Protein AF-A0AAW8VB30-F1 (afdb_monomer)

Sequence (115 aa):
MLYMADRTRLREKGYDTLRSKRYYMENMEMGSRIFDKCVEKTTRMGLLERVPVSGMYDYLWHMDSYNRLVGILAELGNPFSTRAFCHRMFDVEKRTVASVSDEEVSQWKERHRKV

Nearest PDB structures (foldseek):
  6j05-assembly1_A  TM=6.063E-01  e=3.904E-01  Acidithiobacillus ferrooxidans
  2rdp-assembly1_A-2  TM=4.663E-01  e=1.811E-01  Geobacillus stearothermophilus
  6j05-assembly1_B  TM=6.172E-01  e=1.317E+00  Acidithiobacillus ferrooxidans
  2xro-assembly1_E  TM=5.458E-01  e=1.934E+00  Pseudomonas putida
  8c0d-assembly2_E  TM=4.450E-01  e=1.236E+00  Homo sapiens

Solvent-accessible surface area (backbone atoms only — not comparable to full-atom values): 6447 Å² total; per-residue (Å²): 113,67,70,42,47,56,43,34,58,40,39,78,73,70,45,91,58,72,37,40,66,67,58,56,28,61,80,62,76,38,57,69,72,59,45,52,50,51,52,52,52,35,35,57,29,55,32,34,46,79,46,80,53,99,82,23,33,37,60,39,51,38,61,68,33,48,53,51,45,52,51,54,53,58,71,48,68,42,74,66,60,41,50,55,48,49,43,47,43,47,68,67,66,55,38,35,50,77,76,60,52,70,65,60,52,53,54,51,40,64,76,54,68,86,114

Mean predicted aligned error: 4.55 Å

Structure (mmCIF, N/CA/C/O backbone):
data_AF-A0AAW8VB30-F1
#
_entry.id   AF-A0AAW8VB30-F1
#
loop_
_atom_site.group_PDB
_atom_site.id
_atom_site.type_symbol
_atom_site.label_atom_id
_atom_site.label_alt_id
_atom_site.label_comp_id
_atom_site.label_asym_id
_atom_site.label_entity_id
_atom_site.label_seq_id
_atom_site.pdbx_PDB_ins_code
_atom_site.Cartn_x
_atom_site.Cartn_y
_atom_site.Cartn_z
_atom_site.occupancy
_atom_site.B_iso_or_equiv
_atom_site.auth_seq_id
_atom_site.auth_comp_id
_atom_site.auth_asym_id
_atom_site.auth_atom_id
_atom_site.pdbx_PDB_model_num
ATOM 1 N N . MET A 1 1 ? 9.400 6.194 -0.696 1.00 73.19 1 MET A N 1
ATOM 2 C CA . MET A 1 1 ? 8.336 5.486 -1.448 1.00 73.19 1 MET A CA 1
ATOM 3 C C . MET A 1 1 ? 7.692 6.341 -2.541 1.00 73.19 1 MET A C 1
ATOM 5 O O . MET A 1 1 ? 7.284 5.752 -3.528 1.00 73.19 1 MET A O 1
ATOM 9 N N . LEU A 1 2 ? 7.637 7.680 -2.414 1.00 75.56 2 LEU A N 1
ATOM 10 C CA . LEU A 1 2 ? 7.053 8.598 -3.416 1.00 75.56 2 LEU A CA 1
ATOM 11 C C . LEU A 1 2 ? 7.513 8.316 -4.858 1.00 75.56 2 LEU A C 1
ATOM 13 O O . LEU A 1 2 ? 6.684 8.193 -5.749 1.00 75.56 2 LEU A O 1
ATOM 17 N N . TYR A 1 3 ? 8.811 8.059 -5.041 1.00 82.44 3 TYR A N 1
ATOM 18 C CA . TYR A 1 3 ? 9.391 7.663 -6.326 1.00 82.44 3 TYR A CA 1
ATOM 19 C C . TYR A 1 3 ? 8.636 6.516 -7.030 1.00 82.44 3 TYR A C 1
ATOM 21 O O . TYR A 1 3 ? 8.376 6.580 -8.225 1.00 82.44 3 TYR A O 1
ATOM 29 N N . MET A 1 4 ? 8.243 5.463 -6.307 1.00 82.75 4 MET A N 1
ATOM 30 C CA . MET A 1 4 ? 7.510 4.333 -6.896 1.00 82.75 4 MET A CA 1
ATOM 31 C C . MET A 1 4 ? 6.058 4.691 -7.256 1.00 82.75 4 MET A C 1
ATOM 33 O O . MET A 1 4 ? 5.510 4.140 -8.212 1.00 82.75 4 MET A O 1
ATOM 37 N N . ALA A 1 5 ? 5.434 5.619 -6.526 1.00 81.56 5 ALA A N 1
ATOM 38 C CA . ALA A 1 5 ? 4.098 6.109 -6.861 1.00 81.56 5 ALA A CA 1
ATOM 39 C C . ALA A 1 5 ? 4.136 6.921 -8.168 1.00 81.56 5 ALA A C 1
ATOM 41 O O . ALA A 1 5 ? 3.327 6.686 -9.064 1.00 81.56 5 ALA A O 1
ATOM 42 N N . ASP A 1 6 ? 5.143 7.783 -8.339 1.00 84.31 6 ASP A N 1
ATOM 43 C CA . ASP A 1 6 ? 5.352 8.523 -9.592 1.00 84.31 6 ASP A CA 1
ATOM 44 C C . ASP A 1 6 ? 5.593 7.582 -10.780 1.00 84.31 6 ASP A C 1
ATOM 46 O O . ASP A 1 6 ? 5.079 7.803 -11.877 1.00 84.31 6 ASP A O 1
ATOM 50 N N . ARG A 1 7 ? 6.310 6.473 -10.558 1.00 83.94 7 ARG A N 1
ATOM 51 C CA . ARG A 1 7 ? 6.511 5.429 -11.575 1.00 83.94 7 ARG A CA 1
ATOM 52 C C . ARG A 1 7 ? 5.202 4.767 -11.985 1.00 83.94 7 ARG A C 1
ATOM 54 O O . ARG A 1 7 ? 4.992 4.569 -13.174 1.00 83.94 7 ARG A O 1
ATOM 61 N N . THR A 1 8 ? 4.300 4.497 -11.047 1.00 84.56 8 THR A N 1
ATOM 62 C CA . THR A 1 8 ? 2.981 3.933 -11.379 1.00 84.56 8 THR A CA 1
ATOM 63 C C . THR A 1 8 ? 2.215 4.862 -12.330 1.00 84.56 8 THR A C 1
ATOM 65 O O . THR A 1 8 ? 1.714 4.413 -13.358 1.00 84.56 8 THR A O 1
ATOM 68 N N . ARG A 1 9 ? 2.254 6.179 -12.084 1.00 84.19 9 ARG A N 1
ATOM 69 C CA . ARG A 1 9 ? 1.636 7.187 -12.968 1.00 84.19 9 ARG A CA 1
ATOM 70 C C . ARG A 1 9 ? 2.292 7.258 -14.349 1.00 84.19 9 ARG A C 1
ATOM 72 O O . ARG A 1 9 ? 1.622 7.544 -15.338 1.00 84.19 9 ARG A O 1
ATOM 79 N N . LEU A 1 10 ? 3.604 7.031 -14.442 1.00 87.19 10 LEU A N 1
ATOM 80 C CA . LEU A 1 10 ? 4.296 6.928 -15.733 1.00 87.19 10 LEU A CA 1
ATOM 81 C C . LEU A 1 10 ? 3.848 5.678 -16.499 1.00 87.19 10 LEU A C 1
ATOM 83 O O . LEU A 1 10 ? 3.576 5.758 -17.693 1.00 87.19 10 LEU A O 1
ATOM 87 N N . ARG A 1 11 ? 3.697 4.540 -15.822 1.00 86.62 11 ARG A N 1
ATOM 88 C CA . ARG A 1 11 ? 3.200 3.312 -16.451 1.00 86.62 11 ARG A CA 1
ATOM 89 C C . ARG A 1 11 ? 1.789 3.475 -17.010 1.00 86.62 11 ARG A C 1
ATOM 91 O O . ARG A 1 11 ? 1.536 3.057 -18.133 1.00 86.62 11 ARG A O 1
ATOM 98 N N . GLU A 1 12 ? 0.892 4.121 -16.265 1.00 87.00 12 GLU A N 1
ATOM 99 C CA . GLU A 1 12 ? -0.478 4.429 -16.717 1.00 87.00 12 GLU A CA 1
ATOM 100 C C . GLU A 1 12 ? -0.503 5.274 -18.000 1.00 87.00 12 GLU A C 1
ATOM 102 O O . GLU A 1 12 ? -1.431 5.173 -18.798 1.00 87.00 12 GLU A O 1
ATOM 107 N N . LYS A 1 13 ? 0.543 6.073 -18.235 1.00 90.00 13 LYS A N 1
ATOM 108 C CA . LYS A 1 13 ? 0.738 6.854 -19.465 1.00 90.00 13 LYS A CA 1
ATOM 109 C C . LYS A 1 13 ? 1.446 6.075 -20.586 1.00 90.00 13 LYS A C 1
ATOM 111 O O . LYS A 1 13 ? 1.767 6.663 -21.613 1.00 90.00 13 LYS A O 1
ATOM 116 N N . GLY A 1 14 ? 1.710 4.781 -20.399 1.00 88.94 14 GLY A N 1
ATOM 117 C CA . GLY A 1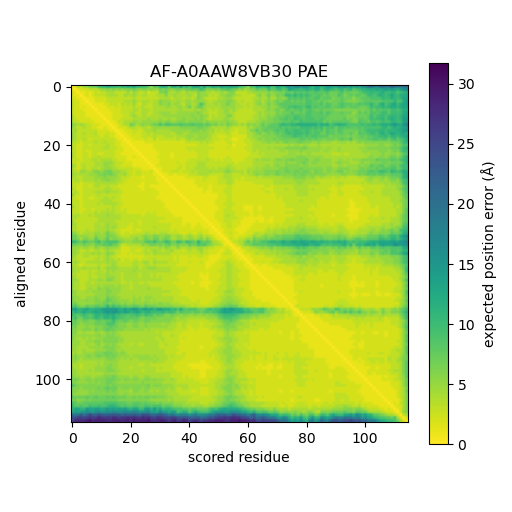 14 ? 2.339 3.902 -21.389 1.00 88.94 14 GLY A CA 1
ATOM 118 C C . GLY A 1 14 ? 3.871 3.929 -21.409 1.00 88.94 14 GLY A C 1
ATOM 119 O O . GLY A 1 14 ? 4.472 3.360 -22.318 1.00 88.94 14 GLY A O 1
ATOM 120 N N . TYR A 1 15 ? 4.527 4.574 -20.437 1.00 88.94 15 TYR A N 1
ATOM 121 C CA . TYR A 1 15 ? 5.990 4.564 -20.355 1.00 88.94 15 TYR A CA 1
ATOM 122 C C . TYR A 1 15 ? 6.509 3.223 -19.825 1.00 88.94 15 TYR A C 1
ATOM 124 O O . TYR A 1 15 ? 5.914 2.626 -18.929 1.00 88.94 15 TYR A O 1
ATOM 132 N N . ASP A 1 16 ? 7.676 2.792 -20.314 1.00 86.38 16 ASP A N 1
ATOM 133 C CA . ASP A 1 16 ? 8.363 1.615 -19.780 1.00 86.38 16 ASP A CA 1
ATOM 134 C C . ASP A 1 16 ? 8.923 1.880 -18.373 1.00 86.38 16 ASP A C 1
ATOM 136 O O . ASP A 1 16 ? 9.892 2.637 -18.171 1.00 86.38 16 ASP A O 1
ATOM 140 N N . THR A 1 17 ? 8.316 1.207 -17.391 1.00 88.75 17 THR A N 1
ATOM 141 C CA . THR A 1 17 ? 8.679 1.309 -15.983 1.00 88.75 17 THR A CA 1
ATOM 142 C C . THR A 1 17 ? 9.512 0.149 -15.440 1.00 88.75 17 THR A C 1
ATOM 144 O O . THR A 1 17 ? 9.901 0.193 -14.269 1.00 88.75 17 THR A O 1
ATOM 147 N N . LEU A 1 18 ? 9.905 -0.822 -16.265 1.00 90.38 18 LEU A N 1
ATOM 148 C CA . LEU A 1 18 ? 10.695 -1.964 -15.806 1.00 90.38 18 LEU A CA 1
ATOM 149 C C . LEU A 1 18 ? 12.113 -1.543 -15.440 1.00 90.38 18 LEU A C 1
ATOM 151 O O . LEU A 1 18 ? 12.866 -1.026 -16.268 1.00 90.38 18 LEU A O 1
ATOM 155 N N . ARG A 1 19 ? 12.515 -1.750 -14.184 1.00 91.31 19 ARG A N 1
ATOM 156 C CA . ARG A 1 19 ? 13.881 -1.437 -13.731 1.00 91.31 19 ARG A CA 1
ATOM 157 C C . ARG A 1 19 ? 14.421 -2.509 -12.803 1.00 91.31 19 ARG A C 1
ATOM 159 O O . ARG A 1 19 ? 13.678 -3.261 -12.180 1.00 91.31 19 ARG A O 1
ATOM 166 N N . SER A 1 20 ? 15.742 -2.574 -12.694 1.00 91.69 20 SER A N 1
ATOM 167 C CA . SER A 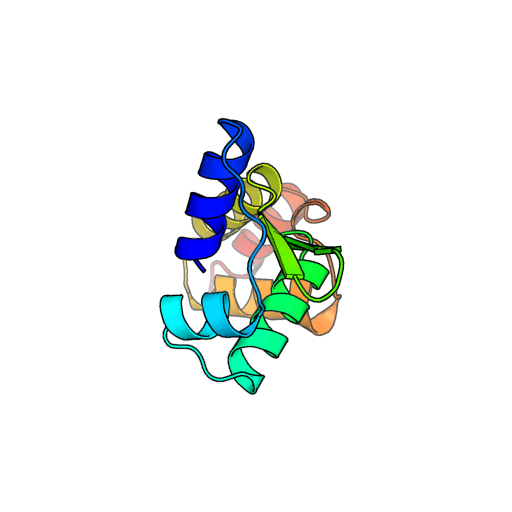1 20 ? 16.391 -3.479 -11.751 1.00 91.69 20 SER A CA 1
ATOM 168 C C . SER A 1 20 ? 16.124 -3.023 -10.316 1.00 91.69 20 SER A C 1
ATOM 170 O O . SER A 1 20 ? 15.937 -1.835 -10.045 1.00 91.69 20 SER A O 1
ATOM 172 N N . LYS A 1 21 ? 16.172 -3.952 -9.355 1.00 91.88 21 LYS A N 1
ATOM 173 C CA . LYS A 1 21 ? 16.094 -3.606 -7.925 1.00 91.88 21 LYS A CA 1
ATOM 174 C C . LYS A 1 21 ? 17.140 -2.551 -7.536 1.00 91.88 21 LYS A C 1
ATOM 176 O O . LYS A 1 21 ? 16.824 -1.621 -6.800 1.00 91.88 21 LYS A O 1
ATOM 181 N N . ARG A 1 22 ? 18.365 -2.680 -8.062 1.00 92.31 22 ARG A N 1
ATOM 182 C CA . ARG A 1 22 ? 19.467 -1.739 -7.821 1.00 92.31 22 ARG A CA 1
ATOM 183 C C . ARG A 1 22 ? 19.093 -0.314 -8.227 1.00 92.31 22 ARG A C 1
ATOM 185 O O . ARG A 1 22 ? 19.311 0.601 -7.4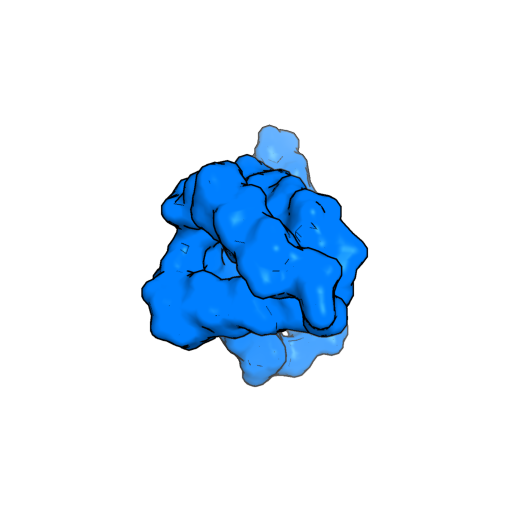47 1.00 92.31 22 ARG A O 1
ATOM 192 N N . TYR A 1 23 ? 18.457 -0.150 -9.384 1.00 91.56 23 TYR A N 1
ATOM 193 C CA . TYR A 1 23 ? 18.013 1.158 -9.854 1.00 91.56 23 TYR A CA 1
ATOM 194 C C . TYR A 1 23 ? 17.013 1.808 -8.886 1.00 91.56 23 TYR A C 1
ATOM 196 O O . TYR A 1 23 ? 17.155 2.981 -8.550 1.00 91.56 23 TYR A O 1
ATOM 204 N N . TYR A 1 24 ? 16.034 1.053 -8.377 1.00 90.06 24 TYR A N 1
ATOM 205 C CA . TYR A 1 24 ? 15.102 1.578 -7.372 1.00 90.06 24 TYR A CA 1
ATOM 206 C C . TYR A 1 24 ? 15.801 1.939 -6.060 1.00 90.06 24 TYR A C 1
ATOM 208 O O . TYR A 1 24 ? 15.503 2.977 -5.481 1.00 90.06 24 TYR A O 1
ATOM 216 N N . MET A 1 25 ? 16.733 1.103 -5.600 1.00 93.06 25 MET A N 1
ATOM 217 C CA . MET A 1 25 ? 17.506 1.375 -4.388 1.00 93.06 25 MET A CA 1
ATOM 218 C C . MET A 1 25 ? 18.323 2.666 -4.501 1.00 93.06 25 MET A C 1
ATOM 220 O O . MET A 1 25 ? 18.296 3.472 -3.577 1.00 93.06 25 MET A O 1
ATOM 224 N N . GLU A 1 26 ? 19.010 2.871 -5.627 1.00 92.38 26 GLU A N 1
ATOM 225 C CA . GLU A 1 26 ? 19.826 4.064 -5.887 1.00 92.38 26 GLU A CA 1
ATOM 226 C C . GLU A 1 26 ? 18.960 5.331 -5.951 1.00 92.38 26 GLU A C 1
ATOM 228 O O . GLU A 1 26 ? 19.248 6.295 -5.253 1.00 92.38 26 GLU A O 1
ATOM 233 N N . ASN A 1 27 ? 17.842 5.308 -6.690 1.00 90.75 27 ASN A N 1
ATOM 234 C CA . ASN A 1 27 ? 16.932 6.462 -6.802 1.00 90.75 27 ASN A CA 1
ATOM 235 C C . ASN A 1 27 ? 16.182 6.789 -5.500 1.00 90.75 27 ASN A C 1
ATOM 237 O O . ASN A 1 27 ? 15.612 7.868 -5.363 1.00 90.75 27 ASN A O 1
ATOM 241 N N . MET A 1 28 ? 16.127 5.846 -4.561 1.00 89.06 28 MET A N 1
ATOM 242 C CA . MET A 1 28 ? 15.493 6.030 -3.257 1.00 89.06 28 MET A CA 1
ATOM 243 C C . MET A 1 28 ? 16.506 6.217 -2.128 1.00 89.06 28 MET A C 1
ATOM 245 O O . MET A 1 28 ? 16.087 6.276 -0.972 1.00 89.06 28 MET A O 1
ATOM 249 N N . GLU A 1 29 ? 17.803 6.245 -2.455 1.00 92.19 29 GLU A N 1
ATOM 250 C CA . GLU A 1 29 ? 18.913 6.343 -1.502 1.00 92.19 29 GLU A CA 1
ATOM 251 C C . GLU A 1 29 ? 18.786 5.324 -0.354 1.00 92.19 29 GLU A C 1
ATOM 253 O O . GLU A 1 29 ? 19.023 5.607 0.820 1.00 92.19 29 GLU A O 1
ATOM 258 N N . MET A 1 30 ? 18.354 4.104 -0.692 1.00 92.88 30 MET A N 1
ATOM 259 C CA . MET A 1 30 ? 17.940 3.097 0.279 1.00 92.88 30 MET A CA 1
ATOM 260 C C . MET A 1 30 ? 18.785 1.829 0.169 1.00 92.88 30 MET A C 1
ATOM 262 O O . MET A 1 30 ? 18.843 1.174 -0.870 1.00 92.88 30 MET A O 1
ATOM 266 N N . GLY A 1 31 ? 19.398 1.422 1.284 1.00 94.75 31 GLY A N 1
ATOM 267 C CA . GLY A 1 31 ? 20.137 0.160 1.359 1.00 94.75 31 GLY A CA 1
ATOM 268 C C . GLY A 1 31 ? 19.233 -1.067 1.175 1.00 94.75 31 GLY A C 1
ATOM 269 O O . GLY A 1 31 ? 18.064 -1.051 1.567 1.00 94.75 31 GLY A O 1
ATOM 270 N N . SER A 1 32 ? 19.788 -2.168 0.644 1.00 93.81 32 SER A N 1
ATOM 271 C CA . SER A 1 32 ? 19.001 -3.352 0.240 1.00 93.81 32 SER A CA 1
ATOM 272 C C . SER A 1 32 ? 18.101 -3.881 1.352 1.00 93.81 32 SER A C 1
ATOM 274 O O . SER A 1 32 ? 16.937 -4.168 1.108 1.00 93.81 32 SER A O 1
ATOM 276 N N . ARG A 1 33 ? 18.607 -3.987 2.587 1.00 95.31 33 ARG A N 1
ATOM 277 C CA . ARG A 1 33 ? 17.829 -4.538 3.707 1.00 95.31 33 ARG A CA 1
ATOM 278 C C . ARG A 1 33 ? 16.608 -3.682 4.048 1.00 95.31 33 ARG A C 1
ATOM 280 O O . ARG A 1 33 ? 15.567 -4.226 4.404 1.00 95.31 33 ARG A O 1
ATOM 287 N N . ILE A 1 34 ? 16.745 -2.358 3.984 1.00 93.94 34 ILE A N 1
ATOM 288 C CA . ILE A 1 34 ? 15.639 -1.429 4.250 1.00 93.94 34 ILE A CA 1
ATOM 289 C C . ILE A 1 34 ? 14.647 -1.503 3.091 1.00 93.94 34 ILE A C 1
ATOM 291 O O . ILE A 1 34 ? 13.452 -1.641 3.330 1.00 93.94 34 ILE A O 1
ATOM 295 N N . PHE A 1 35 ? 15.156 -1.520 1.858 1.00 93.31 35 PHE A N 1
ATOM 296 C CA . PHE A 1 35 ? 14.347 -1.659 0.654 1.00 93.31 35 PHE A CA 1
ATOM 297 C C . PHE A 1 35 ? 13.482 -2.919 0.684 1.00 93.31 35 PHE A C 1
ATOM 299 O O . PHE A 1 35 ? 12.265 -2.833 0.540 1.00 93.31 35 PHE A O 1
ATOM 306 N N . ASP A 1 36 ? 14.090 -4.074 0.956 1.00 94.31 36 ASP A N 1
ATOM 307 C CA . ASP A 1 36 ? 13.387 -5.355 1.015 1.00 94.31 36 ASP A CA 1
ATOM 308 C C . ASP A 1 36 ? 12.306 -5.352 2.099 1.00 94.31 36 ASP A C 1
ATOM 310 O O . ASP A 1 36 ? 11.174 -5.748 1.833 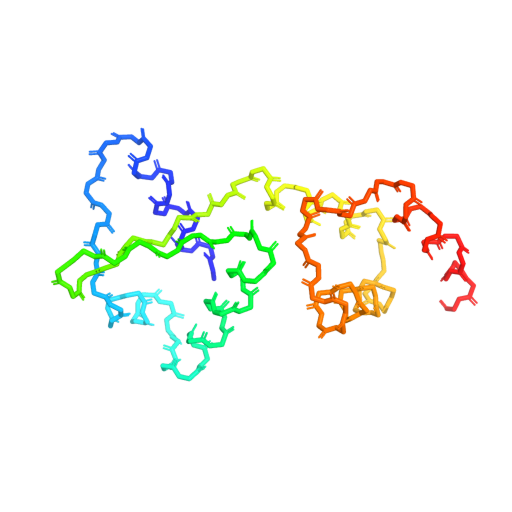1.00 94.31 36 ASP A O 1
ATOM 314 N N . LYS A 1 37 ? 12.606 -4.811 3.289 1.00 94.38 37 LYS A N 1
ATOM 315 C CA . LYS A 1 37 ? 11.613 -4.658 4.364 1.00 94.38 37 LYS A CA 1
ATOM 316 C C . LYS A 1 37 ? 10.458 -3.737 3.971 1.00 94.38 37 LYS A C 1
ATOM 318 O O . LYS A 1 37 ? 9.311 -4.022 4.310 1.00 94.38 37 LYS A O 1
ATOM 323 N N . CYS A 1 38 ? 10.741 -2.626 3.291 1.00 92.81 38 CYS A N 1
ATOM 324 C CA . CYS A 1 38 ? 9.715 -1.696 2.829 1.00 92.81 38 CYS A CA 1
ATOM 325 C C . CYS A 1 38 ? 8.814 -2.347 1.778 1.00 92.81 38 CYS A C 1
ATOM 327 O O . CYS A 1 38 ? 7.592 -2.271 1.908 1.00 92.81 38 CYS A O 1
ATOM 329 N N . VAL A 1 39 ? 9.398 -3.018 0.783 1.00 93.50 39 VAL A N 1
ATOM 330 C CA . VAL A 1 39 ? 8.656 -3.759 -0.246 1.00 93.50 39 VAL A CA 1
ATOM 331 C C . VAL A 1 39 ? 7.812 -4.855 0.394 1.00 93.50 39 VAL A C 1
ATOM 333 O O . VAL A 1 39 ? 6.619 -4.929 0.128 1.00 93.50 39 VAL A O 1
ATOM 336 N N . GLU A 1 40 ? 8.385 -5.663 1.285 1.00 94.62 40 GLU A N 1
ATOM 337 C CA . GLU A 1 40 ? 7.666 -6.734 1.980 1.00 94.62 40 GLU A CA 1
ATOM 338 C C . GLU A 1 40 ? 6.480 -6.184 2.783 1.00 94.62 40 GLU A C 1
ATOM 340 O O . GLU A 1 40 ? 5.358 -6.676 2.654 1.00 94.62 40 GLU A O 1
ATOM 345 N N . LYS A 1 41 ? 6.704 -5.134 3.585 1.00 94.12 41 LYS A N 1
ATOM 346 C CA . LYS A 1 41 ? 5.653 -4.526 4.409 1.00 94.12 41 LYS A CA 1
ATOM 347 C C . LYS A 1 41 ? 4.538 -3.933 3.553 1.00 94.12 41 LYS A C 1
ATOM 349 O O . LYS A 1 41 ? 3.370 -4.191 3.820 1.00 94.12 41 LYS A O 1
ATOM 354 N N . THR A 1 42 ? 4.883 -3.165 2.524 1.00 94.19 42 THR A N 1
ATOM 355 C CA . THR A 1 42 ? 3.887 -2.519 1.652 1.00 94.19 42 THR A CA 1
ATOM 356 C C . THR A 1 42 ? 3.133 -3.522 0.782 1.00 94.19 42 THR A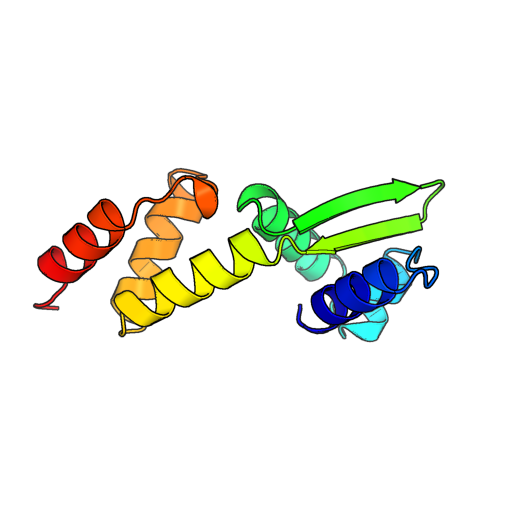 C 1
ATOM 358 O O . THR A 1 42 ? 1.926 -3.370 0.612 1.00 94.19 42 THR A O 1
ATOM 361 N N . THR A 1 43 ? 3.786 -4.599 0.340 1.00 95.06 43 THR A N 1
ATOM 362 C CA . THR A 1 43 ? 3.117 -5.714 -0.350 1.00 95.06 43 THR A CA 1
ATOM 363 C C . THR A 1 43 ? 2.129 -6.414 0.578 1.00 95.06 43 THR A C 1
ATOM 365 O O . THR A 1 43 ? 0.968 -6.592 0.227 1.00 95.06 43 THR A O 1
ATOM 368 N N . ARG A 1 44 ? 2.543 -6.735 1.813 1.00 95.69 44 ARG A N 1
ATOM 369 C CA . ARG A 1 44 ? 1.661 -7.358 2.814 1.00 95.69 44 ARG A CA 1
ATOM 370 C C . ARG A 1 44 ? 0.447 -6.489 3.148 1.00 95.69 44 ARG A C 1
ATOM 372 O O . ARG A 1 44 ? -0.645 -7.005 3.340 1.00 95.69 44 ARG A O 1
ATOM 379 N N . MET A 1 45 ? 0.636 -5.174 3.202 1.00 96.38 45 MET A N 1
ATOM 380 C CA . MET A 1 45 ? -0.446 -4.217 3.438 1.00 96.38 45 MET A CA 1
ATOM 381 C C . MET A 1 45 ? -1.390 -4.050 2.232 1.00 96.38 45 MET A C 1
ATOM 383 O O . MET A 1 45 ? -2.394 -3.350 2.356 1.00 96.38 45 MET A O 1
ATOM 387 N N . GLY A 1 46 ? -1.099 -4.665 1.080 1.00 95.56 46 GLY A N 1
ATOM 388 C CA . GLY A 1 46 ? -1.877 -4.497 -0.153 1.00 95.56 46 GLY A CA 1
ATOM 389 C C . GLY A 1 46 ? -1.712 -3.115 -0.794 1.00 95.56 46 GLY A C 1
ATOM 390 O O . GLY A 1 46 ? -2.597 -2.649 -1.508 1.00 95.56 46 GLY A O 1
ATOM 391 N N . LEU A 1 47 ? -0.607 -2.426 -0.494 1.00 94.69 47 LEU A N 1
ATOM 392 C CA . LEU A 1 47 ? -0.284 -1.107 -1.042 1.00 94.69 47 LEU A CA 1
ATOM 393 C C . LEU A 1 47 ? 0.538 -1.188 -2.329 1.00 94.69 47 LEU A C 1
ATOM 395 O O . LEU A 1 47 ? 0.498 -0.268 -3.141 1.00 94.69 47 LEU A O 1
ATOM 399 N N . LEU A 1 48 ? 1.318 -2.257 -2.473 1.00 94.19 48 LEU A N 1
ATOM 400 C CA . LEU A 1 48 ? 2.317 -2.414 -3.516 1.00 94.19 48 LEU A CA 1
ATOM 401 C C . LEU A 1 48 ? 2.216 -3.808 -4.126 1.00 94.19 48 LEU A C 1
ATOM 403 O O . LEU A 1 48 ? 2.247 -4.798 -3.401 1.00 94.19 48 LEU A O 1
ATOM 407 N N . GLU A 1 49 ? 2.194 -3.887 -5.445 1.00 92.56 49 GLU A N 1
ATOM 408 C CA . GLU A 1 49 ? 2.423 -5.125 -6.176 1.00 92.56 49 GLU A CA 1
ATOM 409 C C . GLU A 1 49 ? 3.847 -5.130 -6.737 1.00 92.56 49 GLU A C 1
ATOM 411 O O . GLU A 1 49 ? 4.325 -4.137 -7.291 1.00 92.56 49 GLU A O 1
ATOM 416 N N . ARG A 1 50 ? 4.545 -6.259 -6.584 1.00 92.25 50 ARG A N 1
ATOM 417 C CA . ARG A 1 50 ? 5.871 -6.476 -7.168 1.00 92.25 50 ARG A CA 1
ATOM 418 C C . ARG A 1 50 ? 5.762 -7.475 -8.312 1.00 92.25 50 ARG A C 1
ATOM 420 O O . ARG A 1 50 ? 5.636 -8.671 -8.056 1.00 92.25 50 ARG A O 1
ATOM 427 N N . VAL A 1 51 ? 5.925 -7.002 -9.544 1.00 90.44 51 VAL A N 1
ATOM 428 C CA . VAL A 1 51 ? 5.863 -7.823 -10.760 1.00 90.44 51 VAL A CA 1
ATOM 429 C C . VAL A 1 51 ? 7.282 -8.095 -11.275 1.00 90.44 51 VAL A C 1
ATOM 431 O O . VAL A 1 51 ? 7.930 -7.175 -11.777 1.00 90.44 51 VAL A O 1
ATOM 434 N N . PRO A 1 52 ? 7.820 -9.321 -11.134 1.00 90.62 52 PRO A N 1
ATOM 435 C CA . PRO A 1 52 ? 9.132 -9.664 -11.672 1.00 90.62 52 PRO A CA 1
ATOM 436 C C . PRO A 1 52 ? 9.063 -9.955 -13.180 1.00 90.62 52 PRO A C 1
ATOM 438 O O . PRO A 1 52 ? 8.221 -10.727 -13.629 1.00 90.62 52 PRO A O 1
ATOM 441 N N . VAL A 1 53 ? 9.997 -9.397 -13.954 1.00 87.69 53 VAL A N 1
ATOM 442 C CA . VAL A 1 53 ? 10.151 -9.646 -15.398 1.00 87.69 53 VAL A CA 1
ATOM 443 C C . VAL A 1 53 ? 11.638 -9.790 -15.724 1.00 87.69 53 VAL A C 1
ATOM 445 O O . VAL A 1 53 ? 12.367 -8.805 -15.750 1.00 87.69 53 VAL A O 1
ATOM 448 N N . SER A 1 54 ? 12.111 -11.020 -15.951 1.00 86.44 54 SER A N 1
ATOM 449 C CA . SER A 1 54 ? 13.490 -11.314 -16.393 1.00 86.44 54 SER A CA 1
ATOM 450 C C . SER A 1 54 ? 14.599 -10.595 -15.596 1.00 86.44 54 SER A C 1
ATOM 452 O O . SER A 1 54 ? 15.519 -10.017 -16.167 1.00 86.44 54 SER A O 1
ATOM 454 N N . GLY A 1 55 ? 14.508 -10.592 -14.259 1.00 82.69 55 GLY A N 1
ATOM 455 C CA . GLY A 1 55 ? 15.476 -9.922 -13.368 1.00 82.69 55 GLY A CA 1
ATOM 456 C C . GLY A 1 55 ? 15.226 -8.423 -13.145 1.00 82.69 55 GLY A C 1
ATOM 457 O O . GLY A 1 55 ? 15.853 -7.809 -12.276 1.00 82.69 55 GLY A O 1
ATOM 458 N N . MET A 1 56 ? 14.270 -7.851 -13.873 1.00 91.06 56 MET A N 1
ATOM 459 C CA . MET A 1 56 ? 13.705 -6.524 -13.654 1.00 91.06 56 MET A CA 1
ATOM 460 C C . MET A 1 56 ? 12.421 -6.630 -12.833 1.00 91.06 56 MET A C 1
ATOM 462 O O . MET A 1 56 ? 11.854 -7.710 -12.657 1.00 91.06 56 MET A O 1
ATOM 466 N N . TYR A 1 57 ? 11.975 -5.497 -12.309 1.00 89.19 57 TYR A N 1
ATOM 467 C CA . TYR A 1 57 ? 10.783 -5.398 -11.487 1.00 89.19 57 TYR A CA 1
ATOM 468 C C . TYR A 1 57 ? 9.959 -4.190 -11.908 1.00 89.19 57 TYR A C 1
ATOM 470 O O . TYR A 1 57 ? 10.512 -3.123 -12.192 1.00 89.19 57 TYR A O 1
ATOM 478 N N . ASP A 1 58 ? 8.645 -4.365 -11.876 1.00 87.56 58 ASP A N 1
ATOM 479 C CA . ASP A 1 58 ? 7.685 -3.277 -11.768 1.00 87.56 58 ASP A CA 1
ATOM 480 C C . ASP A 1 58 ? 7.154 -3.251 -10.330 1.00 87.56 58 ASP A C 1
ATOM 482 O O . ASP A 1 58 ? 6.784 -4.286 -9.769 1.00 87.56 58 ASP A O 1
ATOM 486 N N . TYR A 1 59 ? 7.167 -2.072 -9.717 1.00 89.50 59 TYR A N 1
ATOM 487 C CA . TYR A 1 59 ? 6.673 -1.847 -8.359 1.00 89.50 59 TYR A CA 1
ATOM 488 C C . TYR A 1 59 ? 5.462 -0.925 -8.454 1.00 89.50 59 TYR A C 1
ATOM 490 O O . TYR A 1 59 ? 5.618 0.290 -8.588 1.00 89.50 59 TYR A O 1
ATOM 498 N N . LEU A 1 60 ? 4.272 -1.520 -8.431 1.00 89.94 60 LEU A N 1
ATOM 499 C CA . LEU A 1 60 ? 3.010 -0.862 -8.754 1.00 89.94 60 LEU A CA 1
ATOM 500 C C . LEU A 1 60 ? 2.264 -0.486 -7.485 1.00 89.94 60 LEU A C 1
ATOM 502 O O . LEU A 1 60 ? 1.889 -1.352 -6.697 1.00 89.94 60 LEU A O 1
ATOM 506 N N . TRP A 1 61 ? 2.047 0.807 -7.281 1.00 90.19 61 TRP A N 1
ATOM 507 C CA . TRP A 1 61 ? 1.268 1.286 -6.150 1.00 90.19 61 TRP A CA 1
ATOM 508 C C . TRP A 1 61 ? -0.223 1.188 -6.437 1.00 90.19 61 TRP A C 1
ATOM 510 O O . TRP A 1 61 ? -0.722 1.754 -7.407 1.00 90.19 61 TRP A O 1
ATOM 520 N N . HIS A 1 62 ? -0.955 0.538 -5.539 1.00 91.25 62 HIS A N 1
ATOM 521 C CA . HIS A 1 62 ? -2.410 0.581 -5.558 1.00 91.25 62 HIS A CA 1
ATOM 522 C C . HIS A 1 62 ? -2.865 1.903 -4.944 1.00 91.25 62 HIS A C 1
ATOM 524 O O . HIS A 1 62 ? -2.929 2.047 -3.719 1.00 91.25 62 HIS A O 1
ATOM 530 N N . MET A 1 63 ? -3.149 2.886 -5.800 1.00 88.19 63 MET A N 1
ATOM 531 C CA . MET A 1 63 ? -3.515 4.234 -5.360 1.00 88.19 63 MET A CA 1
ATOM 532 C C . MET A 1 63 ? -4.796 4.252 -4.519 1.00 88.19 63 MET A C 1
ATOM 534 O O . MET A 1 63 ? -4.866 5.026 -3.569 1.00 88.19 63 MET A O 1
ATOM 538 N N . ASP A 1 64 ? -5.752 3.356 -4.773 1.00 91.75 64 ASP A N 1
ATOM 539 C CA . ASP A 1 64 ? -6.956 3.221 -3.942 1.00 91.75 64 ASP A CA 1
ATOM 540 C C . ASP A 1 64 ? -6.613 2.784 -2.512 1.00 91.75 64 ASP A C 1
ATOM 542 O O . ASP A 1 64 ? -7.035 3.418 -1.543 1.00 91.75 64 ASP A O 1
ATOM 546 N N . SER A 1 65 ? -5.760 1.763 -2.361 1.00 93.94 65 SER A N 1
ATOM 547 C CA . SER A 1 65 ? -5.246 1.331 -1.054 1.00 93.94 65 SER A CA 1
ATOM 548 C C . SER A 1 65 ? -4.425 2.431 -0.376 1.00 93.94 65 SER A C 1
ATOM 550 O O . SER A 1 65 ? -4.510 2.611 0.838 1.00 93.94 65 SER A O 1
ATOM 552 N N . TYR A 1 66 ? -3.630 3.188 -1.137 1.00 91.25 66 TYR A N 1
ATOM 553 C CA . TYR A 1 66 ? -2.865 4.316 -0.605 1.00 91.25 66 TYR A CA 1
ATOM 554 C C . TYR A 1 66 ? -3.783 5.428 -0.081 1.00 91.25 66 TYR A C 1
ATOM 556 O O . TYR A 1 66 ? -3.627 5.864 1.059 1.00 91.25 66 TYR A O 1
ATOM 564 N N . ASN A 1 67 ? -4.775 5.843 -0.869 1.00 91.56 67 ASN A N 1
ATOM 565 C CA . ASN A 1 67 ? -5.748 6.864 -0.484 1.00 91.56 67 ASN A CA 1
ATOM 566 C C . ASN A 1 67 ? -6.568 6.418 0.731 1.00 91.56 67 ASN A C 1
ATOM 568 O O . ASN A 1 67 ? -6.785 7.205 1.652 1.00 91.56 67 ASN A O 1
ATOM 572 N N . ARG A 1 68 ? -6.944 5.134 0.788 1.00 94.88 68 ARG A N 1
ATOM 573 C CA . ARG A 1 68 ? -7.587 4.530 1.959 1.00 94.88 68 ARG A CA 1
ATOM 574 C C . ARG A 1 68 ? -6.709 4.653 3.201 1.00 94.88 68 ARG A C 1
ATOM 576 O O . ARG A 1 68 ? -7.206 5.086 4.237 1.00 94.88 68 ARG A O 1
ATOM 583 N N . LEU A 1 69 ? -5.416 4.324 3.105 1.00 94.75 69 LEU A N 1
ATOM 584 C CA . LEU A 1 69 ? -4.483 4.484 4.223 1.00 94.75 69 LEU A CA 1
ATOM 585 C C . LEU A 1 69 ? -4.418 5.946 4.669 1.00 94.75 69 LEU A C 1
ATOM 587 O O . LEU A 1 69 ? -4.550 6.212 5.856 1.00 94.75 69 LEU A O 1
ATOM 591 N N . VAL A 1 70 ? -4.264 6.893 3.740 1.00 92.88 70 VAL A N 1
ATOM 592 C CA . VAL A 1 70 ? -4.252 8.331 4.059 1.00 92.88 70 VAL A CA 1
ATOM 593 C C . VAL A 1 70 ? -5.531 8.746 4.796 1.00 92.88 70 VAL A C 1
ATOM 595 O O . VAL A 1 70 ? -5.436 9.438 5.807 1.00 92.88 70 VAL A O 1
ATOM 598 N N . GLY A 1 71 ? -6.701 8.269 4.361 1.00 94.44 71 GLY A N 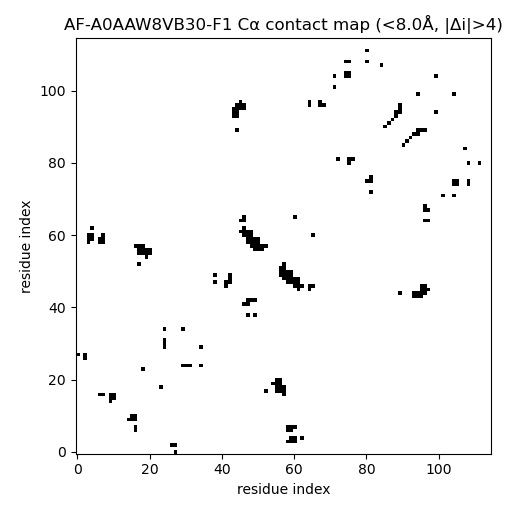1
ATOM 599 C CA . GLY A 1 71 ? -7.979 8.514 5.036 1.00 94.44 71 GLY A CA 1
ATOM 600 C C . GLY A 1 71 ? -8.024 7.969 6.467 1.00 94.44 71 GLY A C 1
ATOM 601 O O . GLY A 1 71 ? -8.414 8.690 7.381 1.00 94.44 71 GLY A O 1
ATOM 602 N N . ILE A 1 72 ? -7.542 6.740 6.691 1.00 94.56 72 ILE A N 1
ATOM 603 C CA . ILE A 1 72 ? -7.424 6.149 8.037 1.00 94.56 72 ILE A CA 1
ATOM 604 C C . ILE A 1 72 ? -6.536 7.021 8.934 1.00 94.56 72 ILE A C 1
ATOM 606 O O . ILE A 1 72 ? -6.898 7.331 10.068 1.00 94.56 72 ILE A O 1
ATOM 610 N N . LEU A 1 73 ? -5.363 7.423 8.432 1.00 92.69 73 LEU A N 1
ATOM 611 C CA . LEU A 1 73 ? -4.402 8.222 9.197 1.00 92.69 73 LEU A CA 1
ATOM 612 C C . LEU A 1 73 ? -4.962 9.611 9.539 1.00 92.69 73 LEU A C 1
ATOM 614 O O . LEU A 1 73 ? -4.753 10.094 10.653 1.00 92.69 73 LEU A O 1
ATOM 618 N N . ALA A 1 74 ? -5.682 10.235 8.602 1.00 91.94 74 ALA A N 1
ATOM 619 C CA . ALA A 1 74 ? -6.341 11.520 8.811 1.00 91.94 74 ALA A CA 1
ATOM 620 C C . ALA A 1 74 ? -7.464 11.423 9.856 1.00 91.94 74 ALA A C 1
ATOM 622 O O . ALA A 1 74 ? -7.562 12.291 10.721 1.00 91.94 74 ALA A O 1
ATOM 623 N N . GLU A 1 75 ? -8.259 10.348 9.827 1.00 92.50 75 GLU A N 1
ATOM 624 C CA . GLU A 1 75 ? -9.359 10.142 10.774 1.00 92.50 75 GLU A CA 1
ATOM 625 C C . GLU A 1 75 ? -8.854 9.967 12.212 1.00 92.50 75 GLU A C 1
ATOM 627 O O . GLU A 1 75 ? -9.409 10.561 13.140 1.00 92.50 75 GLU A O 1
ATOM 632 N N . LEU A 1 76 ? -7.774 9.205 12.410 1.00 92.00 76 LEU A N 1
ATOM 633 C CA . LEU A 1 76 ? -7.178 8.995 13.734 1.00 92.00 76 LEU A CA 1
ATOM 634 C C . LEU A 1 76 ? -6.562 10.275 14.315 1.00 92.00 76 LEU A C 1
ATOM 636 O O . LEU A 1 76 ? -6.583 10.462 15.534 1.00 92.00 76 LEU A O 1
ATOM 640 N N . GLY A 1 77 ? -6.019 11.149 13.460 1.00 84.69 77 GLY A N 1
ATOM 641 C CA . GLY A 1 77 ? -5.649 12.534 13.774 1.00 84.69 77 GLY A CA 1
ATOM 642 C C . GLY A 1 77 ? -4.508 12.741 14.780 1.00 84.69 77 GLY A C 1
ATOM 643 O O . GLY A 1 77 ? -4.000 13.854 14.882 1.00 84.69 77 GLY A O 1
ATOM 644 N N . ASN A 1 78 ? -4.064 11.705 15.506 1.00 87.06 78 ASN A N 1
ATOM 645 C CA . ASN A 1 78 ? -2.962 11.799 16.463 1.00 87.06 78 ASN A CA 1
ATOM 646 C C . ASN A 1 78 ? -1.887 10.709 16.251 1.00 87.06 78 ASN A C 1
ATOM 648 O O . ASN A 1 78 ? -2.224 9.549 15.991 1.00 87.06 78 ASN A O 1
ATOM 652 N N . PRO A 1 79 ? -0.585 11.040 16.386 1.00 86.94 79 PRO A N 1
ATOM 653 C CA . PRO A 1 79 ? 0.502 10.103 16.089 1.00 86.94 79 PRO A CA 1
ATOM 654 C C . PRO A 1 79 ? 0.525 8.837 16.956 1.00 86.94 79 PRO A C 1
ATOM 656 O O . PRO A 1 79 ? 0.915 7.774 16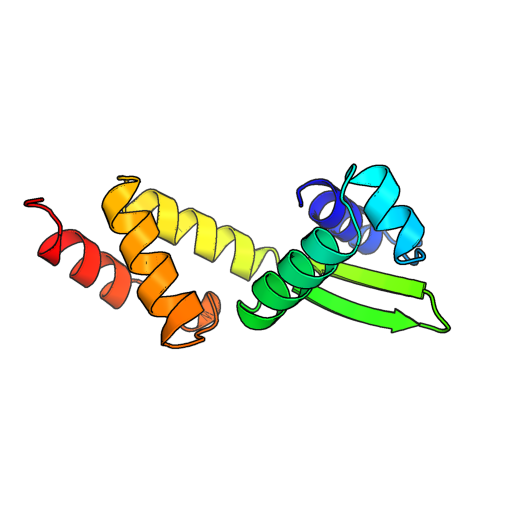.468 1.00 86.94 79 PRO A O 1
ATOM 659 N N . PHE A 1 80 ? 0.121 8.925 18.228 1.00 87.94 80 PHE A N 1
ATOM 660 C CA . PHE A 1 80 ? 0.162 7.794 19.161 1.00 87.94 80 PHE A CA 1
ATOM 661 C C . PHE A 1 80 ? -0.888 6.737 18.808 1.00 87.94 80 PHE A C 1
ATOM 663 O O . PHE A 1 80 ? -0.547 5.567 18.626 1.00 87.94 80 PHE A O 1
ATOM 670 N N . SER A 1 81 ? -2.137 7.164 18.626 1.00 90.06 81 SER A N 1
ATOM 671 C CA . SER A 1 81 ? -3.248 6.321 18.181 1.00 90.06 81 SER A CA 1
ATOM 672 C C . SER A 1 81 ? -2.968 5.732 16.806 1.00 90.06 81 SER A C 1
ATOM 674 O O . SER A 1 81 ? -3.100 4.524 16.627 1.00 90.06 81 SER A O 1
ATOM 676 N N . THR A 1 82 ? -2.463 6.539 15.868 1.00 92.00 82 THR A N 1
ATOM 677 C CA . THR A 1 82 ? -2.039 6.073 14.543 1.00 92.00 82 THR A CA 1
ATOM 678 C C . THR A 1 82 ? -0.988 4.972 14.628 1.00 92.00 82 THR A C 1
ATOM 680 O O . THR A 1 82 ? -1.106 3.940 13.966 1.00 92.00 82 THR A O 1
ATOM 683 N N . ARG A 1 83 ? 0.049 5.152 15.453 1.00 92.38 83 ARG A N 1
ATOM 684 C CA . ARG A 1 83 ? 1.102 4.145 15.615 1.00 92.38 83 ARG A CA 1
ATOM 685 C C . ARG A 1 83 ? 0.549 2.851 16.208 1.00 92.38 83 ARG A C 1
ATOM 687 O O . ARG A 1 83 ? 0.878 1.779 15.705 1.00 92.38 83 ARG A O 1
ATOM 694 N N . ALA A 1 84 ? -0.274 2.949 17.250 1.00 93.94 84 ALA A N 1
ATOM 695 C CA . ALA A 1 84 ? -0.881 1.794 17.903 1.00 93.94 84 ALA A CA 1
ATOM 696 C C . ALA A 1 84 ? -1.833 1.043 16.955 1.00 93.94 84 ALA A C 1
ATOM 698 O O . ALA A 1 84 ? -1.753 -0.182 16.852 1.00 93.94 84 ALA A O 1
ATOM 699 N N . PHE A 1 85 ? -2.652 1.778 16.200 1.00 94.88 85 PHE A N 1
ATOM 700 C CA . PHE A 1 85 ? -3.552 1.234 15.187 1.00 94.88 85 PHE A CA 1
ATOM 701 C C . PHE A 1 85 ? -2.783 0.487 14.099 1.00 94.88 85 PHE A C 1
ATOM 703 O O . PHE A 1 85 ? -3.028 -0.692 13.855 1.00 94.88 85 PHE A O 1
ATOM 710 N N . CYS A 1 86 ? -1.800 1.148 13.478 1.00 94.19 86 CYS A N 1
ATOM 711 C CA . CYS A 1 86 ? -0.989 0.558 12.417 1.00 94.19 86 CYS A CA 1
ATOM 712 C C . CYS A 1 86 ? -0.237 -0.684 12.902 1.00 94.19 86 CYS A C 1
ATOM 714 O O . CYS A 1 86 ? -0.161 -1.680 12.182 1.00 94.19 86 CYS A O 1
ATOM 716 N N . HIS A 1 87 ? 0.294 -0.646 14.127 1.00 94.88 87 HIS A N 1
ATOM 717 C CA . HIS A 1 87 ? 0.941 -1.806 14.723 1.00 94.88 87 HIS A CA 1
ATOM 718 C C . HIS A 1 87 ? -0.046 -2.967 14.887 1.00 94.88 87 HIS A C 1
ATOM 720 O O . HIS A 1 87 ? 0.236 -4.084 14.455 1.00 94.88 87 HIS A O 1
ATOM 726 N N . ARG A 1 88 ? -1.229 -2.706 15.452 1.00 96.00 88 ARG A N 1
ATOM 727 C CA . ARG A 1 88 ? -2.243 -3.738 15.664 1.00 96.00 88 ARG A CA 1
ATOM 728 C C . ARG A 1 88 ? -2.728 -4.342 14.344 1.00 96.00 88 ARG A C 1
ATOM 730 O O . ARG A 1 88 ? -2.656 -5.554 14.175 1.00 96.00 88 ARG A O 1
ATOM 737 N N . MET A 1 89 ? -3.165 -3.511 13.404 1.00 96.31 89 MET A N 1
ATOM 738 C CA . MET A 1 89 ? -3.801 -3.971 12.168 1.00 96.31 89 MET A CA 1
ATOM 739 C C . MET A 1 89 ? -2.798 -4.600 11.196 1.00 96.31 89 MET A C 1
ATOM 741 O O . MET A 1 89 ? -3.036 -5.679 10.657 1.00 96.31 89 MET A O 1
ATOM 745 N N . PHE A 1 90 ? -1.649 -3.958 10.976 1.00 95.38 90 PHE A N 1
ATOM 746 C CA . PHE A 1 90 ? -0.745 -4.333 9.883 1.00 95.38 90 PHE A CA 1
ATOM 747 C C . PHE A 1 90 ? 0.452 -5.166 10.345 1.00 95.38 90 PHE A C 1
ATOM 749 O O . PHE A 1 90 ? 0.922 -6.039 9.609 1.00 95.38 90 PHE A O 1
ATOM 756 N N . ASP A 1 91 ? 0.943 -4.937 11.567 1.00 93.44 91 ASP A N 1
ATOM 757 C CA . ASP A 1 91 ? 2.096 -5.675 12.086 1.00 93.44 91 ASP A CA 1
ATOM 758 C C . ASP A 1 91 ? 1.687 -6.909 12.901 1.00 93.44 91 ASP A C 1
ATOM 760 O O . ASP A 1 91 ? 2.369 -7.928 12.784 1.00 93.44 91 ASP A O 1
ATOM 764 N N . VAL A 1 92 ? 0.597 -6.862 13.676 1.00 95.56 92 VAL A N 1
ATOM 765 C CA . VAL A 1 92 ? 0.110 -8.002 14.479 1.00 95.56 92 VAL A CA 1
ATOM 766 C C . VAL A 1 92 ? -0.905 -8.837 13.701 1.00 95.56 92 VAL A C 1
ATOM 768 O O . VAL A 1 92 ? -0.652 -10.011 13.452 1.00 95.56 92 VAL A O 1
ATOM 771 N N . GLU A 1 93 ? -2.016 -8.238 13.269 1.00 96.00 93 GLU A N 1
ATOM 772 C CA . GLU A 1 93 ? -3.105 -8.952 12.578 1.00 96.00 93 GLU A CA 1
ATOM 773 C C . GLU A 1 93 ? -2.810 -9.227 11.096 1.00 96.00 93 GLU A C 1
ATOM 775 O O . GLU A 1 93 ? -3.520 -9.999 10.458 1.00 96.00 93 GLU A O 1
ATOM 780 N N . LYS A 1 94 ? -1.742 -8.628 10.548 1.00 95.25 94 LYS A N 1
ATOM 781 C CA . LYS A 1 94 ? -1.291 -8.805 9.154 1.00 95.25 94 LYS A CA 1
ATOM 782 C C . LYS A 1 94 ? -2.377 -8.493 8.115 1.00 95.25 94 LYS A C 1
ATOM 784 O O . LYS A 1 94 ? -2.384 -9.078 7.034 1.00 95.25 94 LYS A O 1
ATOM 789 N N . ARG A 1 95 ? -3.276 -7.560 8.430 1.00 96.88 95 ARG A N 1
ATOM 790 C CA . ARG A 1 95 ? -4.369 -7.148 7.548 1.00 96.88 95 ARG A CA 1
ATOM 791 C C . ARG A 1 95 ? -3.870 -6.307 6.379 1.00 96.88 95 ARG A C 1
ATOM 793 O O . ARG A 1 95 ? -2.830 -5.651 6.455 1.00 96.88 95 ARG A O 1
ATOM 800 N N . THR A 1 96 ? -4.653 -6.292 5.306 1.00 96.94 96 THR A N 1
ATOM 801 C CA . THR A 1 96 ? -4.484 -5.322 4.221 1.00 96.94 96 THR A CA 1
ATOM 802 C C . THR A 1 96 ? -5.208 -4.029 4.570 1.00 96.94 96 THR A C 1
ATOM 804 O O . THR A 1 96 ? -6.187 -4.038 5.322 1.00 96.94 96 THR A O 1
ATOM 807 N N . VAL A 1 97 ? -4.770 -2.913 3.990 1.00 96.69 97 VAL A N 1
ATOM 808 C CA . VAL A 1 97 ? -5.429 -1.613 4.177 1.00 96.69 97 VAL A CA 1
ATOM 809 C C . VAL A 1 97 ? -6.889 -1.657 3.719 1.00 96.69 97 VAL A C 1
ATOM 811 O O . VAL A 1 97 ? -7.761 -1.150 4.417 1.00 96.69 97 VAL A O 1
ATOM 814 N N . ALA A 1 98 ? -7.166 -2.316 2.592 1.00 95.00 98 ALA A N 1
ATOM 815 C CA . ALA A 1 98 ? -8.519 -2.447 2.053 1.00 95.00 98 ALA A CA 1
ATOM 816 C C . ALA A 1 98 ? -9.467 -3.242 2.969 1.00 95.00 98 ALA A C 1
ATOM 818 O O . ALA A 1 98 ? -10.671 -3.020 2.935 1.00 95.00 98 ALA A O 1
ATOM 819 N N . SER A 1 99 ? -8.942 -4.150 3.800 1.00 96.62 99 SER A N 1
ATOM 820 C CA . SER A 1 99 ? -9.770 -4.951 4.710 1.00 96.62 99 SER A CA 1
ATOM 821 C C . SER A 1 99 ? -10.251 -4.192 5.946 1.00 96.62 99 SER A C 1
ATOM 823 O O . SER A 1 99 ? -11.110 -4.701 6.658 1.00 96.62 99 SE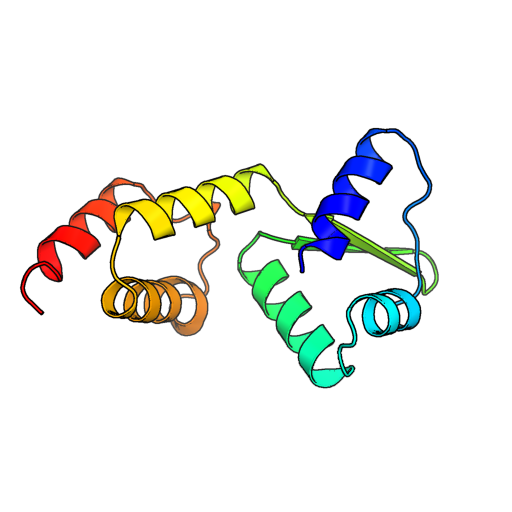R A O 1
ATOM 825 N N . VAL A 1 100 ? -9.674 -3.026 6.244 1.00 96.50 100 VAL A N 1
ATOM 826 C CA . VAL A 1 100 ? -10.034 -2.205 7.404 1.00 96.50 100 VAL A CA 1
ATOM 827 C C . VAL A 1 100 ? -11.256 -1.360 7.052 1.00 96.50 100 VAL A C 1
ATOM 829 O O . VAL A 1 100 ? -11.200 -0.539 6.134 1.00 96.50 100 VAL A O 1
ATOM 832 N N . SER A 1 101 ? -12.348 -1.528 7.794 1.00 95.31 101 SER A N 1
ATOM 833 C CA . SER A 1 101 ? -13.585 -0.758 7.609 1.00 95.31 101 SER A CA 1
ATOM 834 C C . SER A 1 101 ? -13.530 0.611 8.294 1.00 95.31 101 SER A C 1
ATOM 836 O O . SER A 1 101 ? -12.756 0.821 9.227 1.00 95.31 101 SER A O 1
ATOM 838 N N . ASP A 1 102 ? -14.345 1.564 7.839 1.00 94.81 102 ASP A N 1
ATOM 839 C CA . ASP A 1 102 ? -14.445 2.883 8.485 1.00 94.81 102 ASP A CA 1
ATOM 840 C C . ASP A 1 102 ? -14.987 2.788 9.910 1.00 94.81 102 ASP A C 1
ATOM 842 O O . ASP A 1 102 ? -14.508 3.488 10.800 1.00 94.81 102 ASP A O 1
ATOM 846 N N . GLU A 1 103 ? -15.908 1.857 10.158 1.00 95.25 103 GLU A N 1
ATOM 847 C CA . GLU A 1 103 ? -16.458 1.631 11.489 1.00 95.25 103 GLU A CA 1
ATOM 848 C C . GLU A 1 103 ? -15.378 1.193 12.489 1.00 95.25 103 GLU A C 1
ATOM 850 O O . GLU A 1 103 ? -15.312 1.727 13.596 1.00 95.25 103 GLU A O 1
ATOM 855 N N . GLU A 1 104 ? -14.467 0.298 12.096 1.00 95.00 104 GLU A N 1
ATOM 856 C CA . GLU A 1 104 ? -13.332 -0.099 12.940 1.00 95.00 104 GLU A CA 1
ATOM 857 C C . GLU A 1 104 ? -12.414 1.083 13.278 1.00 95.00 104 GLU A C 1
ATOM 859 O O . GLU A 1 104 ? -11.922 1.189 14.405 1.00 95.00 104 GLU A O 1
ATOM 864 N N . VAL A 1 105 ? -12.198 1.992 12.323 1.00 95.44 105 VAL A N 1
ATOM 865 C CA . VAL A 1 105 ? -11.373 3.194 12.517 1.00 95.44 105 VAL A CA 1
ATOM 866 C C . VAL A 1 105 ? -12.058 4.157 13.486 1.00 95.44 105 VAL A C 1
ATOM 868 O O . VAL A 1 105 ? -11.425 4.621 14.438 1.00 95.44 105 VAL A O 1
ATOM 871 N N . SER A 1 106 ? -13.357 4.413 13.307 1.00 93.50 106 SER A N 1
ATOM 872 C CA . SER A 1 106 ? -14.142 5.268 14.204 1.00 93.50 106 SER A CA 1
ATOM 873 C C . SER A 1 106 ? -14.226 4.691 15.620 1.00 93.50 106 SER A C 1
ATOM 875 O O . SER A 1 106 ? -14.014 5.414 16.596 1.00 93.50 106 SER A O 1
ATOM 877 N N . GLN A 1 107 ? -14.458 3.380 15.757 1.00 93.75 107 GLN A N 1
ATOM 878 C CA . GLN A 1 107 ? -14.462 2.703 17.056 1.00 93.75 107 GLN A CA 1
ATOM 879 C C . GLN A 1 107 ? -13.094 2.792 17.742 1.00 93.75 107 GLN A C 1
ATOM 881 O O . GLN A 1 107 ? -13.020 3.027 18.951 1.00 93.75 107 GLN A O 1
ATOM 886 N N . TRP A 1 108 ? -11.999 2.632 16.991 1.00 94.19 108 TRP A N 1
ATOM 887 C CA . TRP A 1 108 ? -10.654 2.798 17.535 1.00 94.19 108 TRP A CA 1
ATOM 888 C C . TRP A 1 108 ? -10.420 4.221 18.037 1.00 94.19 108 TRP A C 1
ATOM 890 O O . TRP A 1 108 ? -9.937 4.399 19.159 1.00 94.19 108 TRP A O 1
ATOM 900 N N . LYS A 1 109 ? -10.782 5.225 17.231 1.00 90.62 109 LYS A N 1
ATOM 901 C CA . LYS A 1 109 ? -10.657 6.644 17.574 1.00 90.62 109 LYS A CA 1
ATOM 902 C C . LYS A 1 109 ? -11.396 6.977 18.865 1.00 90.62 109 LYS A C 1
ATOM 904 O O . LYS A 1 109 ? -10.799 7.582 19.750 1.00 90.62 109 LYS A O 1
ATOM 909 N N . GLU A 1 110 ? -12.647 6.540 19.009 1.00 90.25 110 GLU A N 1
ATOM 910 C CA . GLU A 1 110 ? -13.444 6.827 20.207 1.00 90.25 110 GLU A CA 1
ATOM 911 C C . GLU A 1 110 ? -12.854 6.168 21.462 1.00 90.25 110 GLU A C 1
ATOM 913 O O . GLU A 1 110 ? -12.721 6.817 22.500 1.00 90.25 110 GLU A O 1
ATOM 918 N N . ARG A 1 111 ? -12.408 4.907 21.360 1.00 86.94 111 ARG A N 1
ATOM 919 C CA . ARG A 1 111 ? -11.774 4.184 22.479 1.00 86.94 111 ARG A CA 1
ATOM 920 C C . ARG A 1 111 ? -10.483 4.843 22.968 1.00 86.94 111 ARG A C 1
ATOM 922 O O . ARG A 1 111 ? -10.174 4.755 24.152 1.00 86.94 111 ARG A O 1
ATOM 929 N N . HIS A 1 112 ? -9.749 5.507 22.078 1.00 80.94 112 HIS A N 1
ATOM 930 C CA . HIS A 1 112 ? -8.443 6.107 22.370 1.00 80.94 112 HIS A CA 1
ATOM 931 C C . HIS A 1 112 ? -8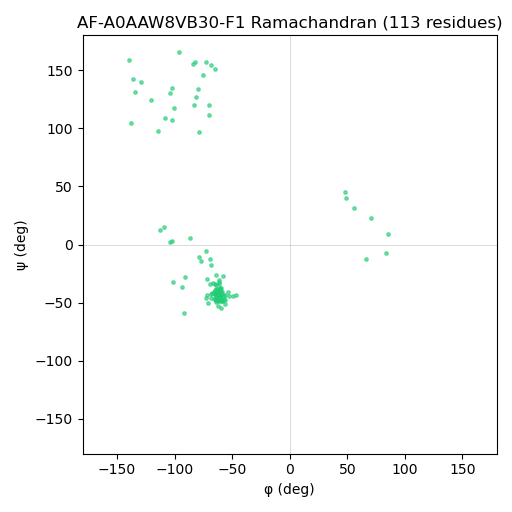.479 7.642 22.399 1.00 80.94 112 HIS A C 1
ATOM 933 O O . HIS A 1 112 ? -7.432 8.281 22.387 1.00 80.94 112 HIS A O 1
ATOM 939 N N . ARG A 1 113 ? -9.673 8.247 22.478 1.00 70.62 113 ARG A N 1
ATOM 940 C CA . ARG A 1 113 ? -9.871 9.706 22.553 1.00 70.62 113 ARG A CA 1
ATOM 941 C C . ARG A 1 113 ? -9.411 10.325 23.885 1.00 70.62 113 ARG A C 1
ATOM 943 O O . ARG A 1 113 ? -9.339 11.543 23.991 1.00 70.62 113 ARG A O 1
ATOM 950 N N . LYS A 1 114 ? -9.137 9.504 24.907 1.00 56.22 114 LYS A N 1
ATOM 951 C CA . LYS A 1 114 ? -8.815 9.934 26.283 1.00 56.22 114 LYS A CA 1
ATOM 952 C C . LYS A 1 114 ? -7.372 9.652 26.732 1.00 56.22 114 LYS A C 1
ATOM 954 O O . LYS A 1 114 ? -7.111 9.736 27.929 1.00 56.22 114 LYS A O 1
ATOM 959 N N . VAL A 1 115 ? -6.470 9.293 25.816 1.00 51.50 115 VAL A N 1
ATOM 960 C CA . VAL A 1 115 ? -5.038 9.103 26.118 1.00 51.50 115 VAL A CA 1
ATOM 961 C C . VAL A 1 115 ? -4.234 10.265 25.565 1.00 51.50 115 VAL A C 1
ATOM 963 O O . VAL A 1 115 ? -4.466 10.607 24.384 1.00 51.50 115 VAL A O 1
#

Organism: NCBI:txid246787

Radius of gyration: 16.02 Å; Cα contacts (8 Å, |Δi|>4): 118; chains: 1; bounding box: 37×24×48 Å

Secondary structure (DSSP, 8-state):
-HHHHHHHHHHHTT----B-HHHHHHHTT--HHHHHHHHHHHHHTTSEEEEEETTEEEEEE-HHHHHHHHHHHHHH-SHHHHHHHHIIIIIIS---GGG--HHHHHHHHHHTTT-

Foldseek 3Di:
DVVLAVLQVCVVVVDDSWAAPVVVCVVVVHDPVRSVVVLVLCVLQVQWDWDDDPRTTRTHGPVVLVVLLVVLQVLLVDPVLNVVVCCVACVPVSYHSVVDDPVNSVVSSVVPVPD

pLDDT: mean 90.48, std 6.82, range [51.5, 96.94]